Protein AF-A0A9P5P0L0-F1 (afdb_monomer)

Nearest PDB structures (foldseek):
  6m6u-assembly1_I  TM=2.815E-01  e=1.568E+00  Shewanella oneidensis MR-1
  5kpi-assembly2_B  TM=2.564E-01  e=9.213E+00  Mus musculus

Secondary structure (DSSP, 8-state):
-----PPPHHHHHHHHHHHHHHHHHHHHT-S-GGGHHHHHHHHHHHHHHHHHHTTS-HHHHHHHHTSHHHHHHHHHHHHHHH-TT-TT-HHHHHHHHHHHHHHHHHHHHHHHHHHH-----GGGTS---EEEEEEEEETTEEEEEEEEE--

Radius of gyration: 16.84 Å; Cα contacts (8 Å, |Δi|>4): 136; chains: 1; bounding box: 47×39×41 Å

pLDDT: mean 77.41, std 17.02, range [35.16, 96.06]

Solvent-accessible surface area (backbone atoms only — not comparable to full-atom values): 9069 Å² total; per-residue (Å²): 137,84,83,74,78,74,75,55,60,66,58,54,52,52,50,46,52,55,42,51,49,53,46,46,33,55,74,70,58,71,66,62,79,90,46,50,67,56,45,54,67,45,46,54,56,42,49,54,50,53,49,55,52,66,69,50,58,67,69,52,39,51,56,54,62,73,32,70,64,46,54,52,45,53,52,53,51,50,48,57,60,67,55,74,84,70,79,86,43,70,66,60,56,52,45,35,70,62,33,44,74,54,50,53,51,40,54,50,52,51,52,48,42,73,75,63,76,52,86,74,74,59,81,84,71,59,55,55,75,49,69,43,82,41,84,49,71,57,91,95,50,76,44,81,43,78,43,74,43,78,99

Foldseek 3Di:
DDDPPQPDLVVLLVLLVVLLVLLLCLLVVVDDPVCLVVSLVCNLVSLVVNLVSLLHDLVSNVVNLPDPSVVVSLVSLCCLLPPPPPPPDPSSVSSNVRCVQSSVLSSVSSVCCVPPSDCPPSVVRDFPFPWDFDWDDDPPDIDGDIDTDRD

Organism: NCBI:txid206335

Mean predicted aligned error: 10.51 Å

Sequence (151 aa):
MSTGSLLDPLNCVEAWDHLRDALTLILRRNFVEDQKPVALLVSLGICGALIRLLDSDSLTVQFVLNSPWTMSFCVELRRTLRNQGGTENDYCRLLISQLAPVGDILLDAIHSKVNHGEATSVKERIPNLKSRLVYHGRYPHYNLVLVHNTS

Structure (mmCIF, N/CA/C/O backbone):
data_AF-A0A9P5P0L0-F1
#
_entry.id   AF-A0A9P5P0L0-F1
#
loop_
_atom_site.group_PDB
_atom_site.id
_atom_site.type_symbol
_atom_site.label_atom_id
_atom_site.label_alt_id
_atom_site.label_comp_id
_atom_site.label_asym_id
_atom_site.label_entity_id
_atom_site.label_seq_id
_atom_site.pdbx_PDB_ins_code
_atom_site.Cartn_x
_atom_site.Cartn_y
_atom_site.Cartn_z
_atom_site.occupancy
_atom_site.B_iso_or_equiv
_atom_site.auth_seq_id
_atom_site.auth_comp_id
_atom_site.auth_asym_id
_atom_site.auth_atom_id
_atom_site.pdbx_PDB_model_num
ATOM 1 N N . MET A 1 1 ? 6.278 -26.659 -20.143 1.00 35.16 1 MET A N 1
ATOM 2 C CA . MET A 1 1 ? 7.144 -25.462 -20.199 1.00 35.16 1 MET A CA 1
ATOM 3 C C . MET A 1 1 ? 6.230 -24.266 -20.018 1.00 35.16 1 MET A C 1
ATOM 5 O O . MET A 1 1 ? 5.419 -24.005 -20.894 1.00 35.16 1 MET A O 1
ATOM 9 N N . SER A 1 2 ? 6.227 -23.674 -18.826 1.00 36.88 2 SER A N 1
ATOM 10 C CA . SER A 1 2 ? 5.210 -22.704 -18.409 1.00 36.88 2 SER A CA 1
ATOM 11 C C . SER A 1 2 ? 5.577 -21.301 -18.883 1.00 36.88 2 SER A C 1
ATOM 13 O O . SER A 1 2 ? 6.579 -20.744 -18.443 1.00 36.88 2 SER A O 1
ATOM 15 N N . THR A 1 3 ? 4.758 -20.721 -19.756 1.00 41.94 3 THR A N 1
ATOM 16 C CA . THR A 1 3 ? 4.764 -19.290 -20.067 1.00 41.94 3 THR A CA 1
ATOM 17 C C . THR A 1 3 ? 4.210 -18.540 -18.858 1.00 41.94 3 THR A C 1
ATOM 19 O O . THR A 1 3 ? 2.998 -18.393 -18.705 1.00 41.94 3 THR A O 1
ATOM 22 N N . GLY A 1 4 ? 5.093 -18.122 -17.950 1.00 43.97 4 GLY A N 1
ATOM 23 C CA . GLY A 1 4 ? 4.747 -17.132 -16.938 1.00 43.97 4 GLY A CA 1
ATOM 24 C C . GLY A 1 4 ? 4.377 -15.844 -17.661 1.00 43.97 4 GLY A C 1
ATOM 25 O O . GLY A 1 4 ? 5.250 -15.201 -18.232 1.00 43.97 4 GLY A O 1
ATOM 26 N N . SER A 1 5 ? 3.084 -15.524 -17.706 1.00 48.88 5 SER A N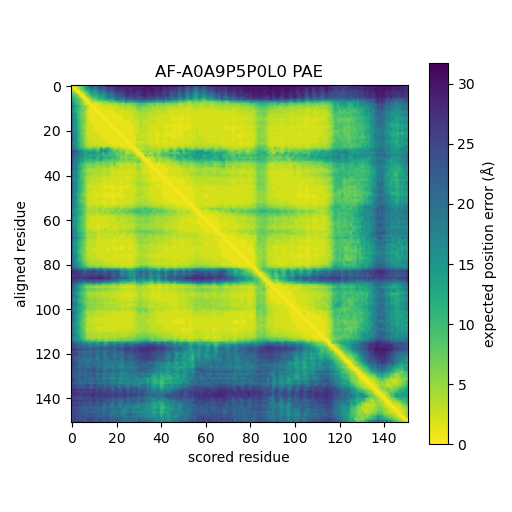 1
ATOM 27 C CA . SER A 1 5 ? 2.587 -14.260 -18.243 1.00 48.88 5 SER A CA 1
ATOM 28 C C . SER A 1 5 ? 3.227 -13.127 -17.446 1.00 48.88 5 SER A C 1
ATOM 30 O O . SER A 1 5 ? 2.785 -12.826 -16.338 1.00 48.88 5 SER A O 1
ATOM 32 N N . LEU A 1 6 ? 4.288 -12.526 -17.987 1.00 55.06 6 LEU A N 1
ATOM 33 C CA . LEU A 1 6 ? 4.721 -11.193 -17.589 1.00 55.06 6 LEU A CA 1
ATOM 34 C C . LEU A 1 6 ? 3.478 -10.306 -17.695 1.00 55.06 6 LEU A C 1
ATOM 36 O O . LEU A 1 6 ? 2.843 -10.261 -18.747 1.00 55.06 6 LEU A O 1
ATOM 40 N N . LEU A 1 7 ? 3.059 -9.713 -16.577 1.00 62.12 7 LEU A N 1
ATOM 41 C CA . LEU A 1 7 ? 1.982 -8.731 -16.581 1.00 62.12 7 LEU A CA 1
ATOM 42 C C . LEU A 1 7 ? 2.348 -7.648 -17.600 1.00 62.12 7 LEU A C 1
ATOM 44 O O . LEU A 1 7 ? 3.477 -7.157 -17.585 1.00 62.12 7 LEU A O 1
ATOM 48 N N . ASP A 1 8 ? 1.410 -7.324 -18.488 1.00 81.44 8 ASP A N 1
ATOM 49 C CA . ASP A 1 8 ? 1.563 -6.230 -19.444 1.00 81.44 8 ASP A CA 1
ATOM 50 C C . ASP A 1 8 ? 1.993 -4.957 -18.685 1.00 81.44 8 ASP A C 1
ATOM 52 O O . ASP A 1 8 ? 1.328 -4.602 -17.702 1.00 81.44 8 ASP A O 1
ATOM 56 N N . PRO A 1 9 ? 3.096 -4.289 -19.078 1.00 83.44 9 PRO A N 1
ATOM 57 C CA . PRO A 1 9 ? 3.545 -3.039 -18.470 1.00 83.44 9 PRO A CA 1
ATOM 58 C C . PRO A 1 9 ? 2.418 -2.028 -18.251 1.00 83.44 9 PRO A C 1
ATOM 60 O O . PRO A 1 9 ? 2.362 -1.394 -17.197 1.00 83.44 9 PRO A O 1
ATOM 63 N N . LEU A 1 10 ? 1.478 -1.931 -19.196 1.00 86.44 10 LEU A N 1
ATOM 64 C CA . LEU A 1 10 ? 0.337 -1.025 -19.088 1.00 86.44 10 LEU A CA 1
ATOM 65 C C . LEU A 1 10 ? -0.577 -1.381 -17.905 1.00 86.44 10 LEU A C 1
ATOM 67 O O . LEU A 1 10 ? -0.918 -0.508 -17.108 1.00 86.44 10 LEU A O 1
ATOM 71 N N . ASN A 1 11 ? -0.886 -2.667 -17.728 1.00 87.88 11 ASN A N 1
ATOM 72 C CA . ASN A 1 11 ? -1.701 -3.152 -16.611 1.00 87.88 11 ASN A CA 1
ATOM 73 C C . ASN A 1 11 ? -1.011 -2.922 -15.257 1.00 87.88 11 ASN A C 1
ATOM 75 O O . ASN A 1 11 ? -1.681 -2.685 -14.255 1.00 87.88 11 ASN A O 1
ATOM 79 N N . CYS A 1 12 ? 0.323 -2.988 -15.202 1.00 89.62 12 CYS A N 1
ATOM 80 C CA . CYS A 1 12 ? 1.085 -2.690 -13.987 1.00 89.62 12 CYS A CA 1
ATOM 81 C C . CYS A 1 12 ? 1.010 -1.204 -13.609 1.00 89.62 12 CYS A C 1
ATOM 83 O O . CYS A 1 12 ? 0.840 -0.891 -12.429 1.00 89.62 12 CYS A O 1
ATOM 85 N N . VAL A 1 13 ? 1.111 -0.300 -14.591 1.00 91.12 13 VAL A N 1
ATOM 86 C CA . VAL A 1 13 ? 0.940 1.148 -14.376 1.00 91.12 13 VAL A CA 1
ATOM 87 C C . VAL A 1 13 ? -0.480 1.454 -13.905 1.00 91.12 13 VAL A C 1
ATOM 89 O O . VAL A 1 13 ? -0.657 2.134 -12.898 1.00 91.12 13 VAL A O 1
ATOM 92 N N . GLU A 1 14 ? -1.486 0.908 -14.588 1.00 92.38 14 GLU A N 1
ATOM 93 C CA . GLU A 1 14 ? -2.894 1.116 -14.243 1.00 92.38 14 GLU A CA 1
ATOM 94 C C . GLU A 1 14 ? -3.215 0.575 -12.840 1.00 92.38 14 GLU A C 1
ATOM 96 O O . GLU A 1 14 ? -3.816 1.267 -12.016 1.00 92.38 14 GLU A O 1
ATOM 101 N N . ALA A 1 15 ? -2.738 -0.631 -12.515 1.00 93.56 15 ALA A N 1
ATOM 102 C CA . ALA A 1 15 ? -2.889 -1.203 -11.182 1.00 93.56 15 ALA A CA 1
ATOM 103 C C . ALA A 1 15 ? -2.195 -0.352 -10.110 1.00 93.56 15 ALA A C 1
ATOM 105 O O . ALA A 1 15 ? -2.763 -0.151 -9.036 1.00 93.56 15 ALA A O 1
ATOM 106 N N . TRP A 1 16 ? -0.991 0.160 -10.385 1.00 94.62 16 TRP A N 1
ATOM 107 C CA . TRP A 1 16 ? -0.287 1.056 -9.469 1.00 94.62 16 TRP A CA 1
ATOM 108 C C . TRP A 1 16 ? -1.104 2.313 -9.188 1.00 94.62 16 TRP A C 1
ATOM 110 O O . TRP A 1 16 ? -1.324 2.645 -8.023 1.00 94.62 16 TRP A O 1
ATOM 120 N N . ASP A 1 17 ? -1.576 2.985 -10.238 1.00 94.31 17 ASP A N 1
ATOM 121 C CA . ASP A 1 17 ? -2.348 4.218 -10.116 1.00 94.31 17 ASP A CA 1
ATOM 122 C C . ASP A 1 17 ? -3.637 3.990 -9.320 1.00 94.31 17 ASP A C 1
ATOM 124 O O . ASP A 1 17 ? -3.882 4.694 -8.338 1.00 94.31 17 ASP A O 1
ATOM 128 N N . HIS A 1 18 ? -4.406 2.948 -9.646 1.00 94.88 18 HIS A N 1
ATOM 129 C CA . HIS A 1 18 ? -5.631 2.621 -8.915 1.00 94.88 18 HIS A CA 1
ATOM 130 C C . HIS A 1 18 ? -5.387 2.297 -7.441 1.00 94.88 18 HIS A C 1
ATOM 132 O O . HIS A 1 18 ? -6.108 2.783 -6.567 1.00 94.88 18 HIS A O 1
ATOM 138 N N . LEU A 1 19 ? -4.374 1.481 -7.144 1.00 95.31 19 LEU A N 1
ATOM 139 C CA . LEU A 1 19 ? -4.048 1.086 -5.775 1.00 95.31 19 LEU A CA 1
ATOM 140 C C . LEU A 1 19 ? -3.515 2.270 -4.959 1.00 95.31 19 LEU A C 1
ATOM 142 O O . LEU A 1 19 ? -3.917 2.453 -3.807 1.00 95.31 19 LEU A O 1
ATOM 146 N N . ARG A 1 20 ? -2.655 3.105 -5.552 1.00 96.06 20 ARG A N 1
ATOM 147 C CA . ARG A 1 20 ? -2.159 4.342 -4.936 1.00 96.06 20 ARG A CA 1
ATOM 148 C C . ARG A 1 20 ? -3.314 5.281 -4.610 1.00 96.06 20 ARG A C 1
ATOM 150 O O . ARG A 1 20 ? -3.368 5.815 -3.500 1.00 96.06 20 ARG A O 1
ATOM 157 N N . ASP A 1 21 ? -4.230 5.487 -5.548 1.00 94.50 21 ASP A N 1
ATOM 158 C CA . ASP A 1 21 ? -5.346 6.414 -5.373 1.00 94.50 21 ASP A CA 1
ATOM 159 C C . ASP A 1 21 ? -6.318 5.901 -4.307 1.00 94.50 21 ASP A C 1
ATOM 161 O O . ASP A 1 21 ? -6.678 6.647 -3.394 1.00 94.50 21 ASP A O 1
ATOM 165 N N . ALA A 1 22 ? -6.654 4.607 -4.337 1.00 94.06 22 ALA A N 1
ATOM 166 C CA . ALA A 1 22 ? -7.474 3.970 -3.311 1.00 94.06 22 ALA A CA 1
ATOM 167 C C . ALA A 1 22 ? -6.851 4.112 -1.913 1.00 94.06 22 ALA A C 1
ATOM 169 O O . ALA A 1 22 ? -7.528 4.525 -0.970 1.00 94.06 22 ALA A O 1
ATOM 170 N N . LEU A 1 23 ? -5.550 3.840 -1.768 1.00 93.81 23 LEU A N 1
ATOM 171 C CA . LEU A 1 23 ? -4.873 4.005 -0.484 1.00 93.81 23 LEU A CA 1
ATOM 172 C C . LEU A 1 23 ? -4.818 5.474 -0.057 1.00 93.81 23 LEU A C 1
ATOM 174 O O . LEU A 1 23 ? -5.044 5.781 1.109 1.00 93.81 23 LEU A O 1
ATOM 178 N N . THR A 1 24 ? -4.601 6.402 -0.988 1.00 93.88 24 THR A N 1
ATOM 179 C CA . THR A 1 24 ? -4.625 7.844 -0.702 1.00 93.88 24 THR A CA 1
ATOM 180 C C . THR A 1 24 ? -5.993 8.291 -0.180 1.00 93.88 24 THR A C 1
ATOM 182 O O . THR A 1 24 ? -6.056 9.058 0.782 1.00 93.88 24 THR A O 1
ATOM 185 N N . LEU A 1 25 ? -7.094 7.786 -0.750 1.00 91.62 25 LEU A N 1
ATOM 186 C CA . LEU A 1 25 ? -8.451 8.048 -0.255 1.00 91.62 25 LEU A CA 1
ATOM 187 C C . LEU A 1 25 ? -8.649 7.516 1.169 1.00 91.62 25 LEU A C 1
ATOM 189 O O . LEU A 1 25 ? -9.203 8.223 2.013 1.00 91.62 25 LEU A O 1
ATOM 193 N N . ILE A 1 26 ? -8.143 6.311 1.454 1.00 91.62 26 ILE A N 1
ATOM 194 C CA . ILE A 1 26 ? -8.182 5.687 2.786 1.00 91.62 26 ILE A CA 1
ATOM 195 C C . ILE A 1 26 ? -7.418 6.534 3.815 1.00 91.62 26 ILE A C 1
ATOM 197 O O . ILE A 1 26 ? -7.931 6.780 4.911 1.00 91.62 26 ILE A O 1
ATOM 201 N N . LEU A 1 27 ? -6.217 7.003 3.458 1.00 89.88 27 LEU A N 1
ATOM 202 C CA . LEU A 1 27 ? -5.368 7.845 4.309 1.00 89.88 27 LEU A CA 1
ATOM 203 C C . LEU A 1 27 ? -6.020 9.209 4.578 1.00 89.88 27 LEU A C 1
ATOM 205 O O . LEU A 1 27 ? -6.041 9.678 5.715 1.00 89.88 27 LEU A O 1
ATOM 209 N N . ARG A 1 28 ? -6.612 9.823 3.546 1.00 88.44 28 ARG A N 1
ATOM 210 C CA . ARG A 1 28 ? -7.296 11.124 3.640 1.00 88.44 28 ARG A CA 1
ATOM 211 C C . ARG A 1 28 ? -8.696 11.053 4.239 1.00 88.44 28 ARG A C 1
ATOM 213 O O . ARG A 1 28 ? -9.274 12.097 4.517 1.00 88.44 28 ARG A O 1
ATOM 220 N N . ARG A 1 29 ? -9.234 9.849 4.458 1.00 83.31 29 ARG A N 1
ATOM 221 C CA . ARG A 1 29 ? -10.616 9.618 4.917 1.00 83.31 29 ARG A CA 1
ATOM 222 C C . ARG A 1 29 ? -11.675 10.186 3.972 1.00 83.31 29 ARG A C 1
ATOM 224 O O . ARG A 1 29 ? -12.765 10.553 4.398 1.00 83.31 29 ARG A O 1
ATOM 231 N N . ASN A 1 30 ? -11.359 10.238 2.683 1.00 79.12 30 ASN A N 1
ATOM 232 C CA . ASN A 1 30 ? -12.263 10.741 1.653 1.00 79.12 30 ASN A CA 1
ATOM 233 C C . ASN A 1 30 ? -13.200 9.624 1.179 1.00 79.12 30 ASN A C 1
ATOM 235 O O . ASN A 1 30 ? -13.138 9.196 0.029 1.00 79.12 30 ASN A O 1
ATOM 239 N N . PHE A 1 31 ? -14.024 9.111 2.090 1.00 75.12 31 PHE A N 1
ATOM 240 C CA . PHE A 1 31 ? -14.977 8.038 1.827 1.00 75.12 31 PHE A CA 1
ATOM 241 C C . PHE A 1 31 ? -16.130 8.075 2.850 1.00 75.12 31 PHE A C 1
ATOM 243 O O . PHE A 1 31 ? -16.051 8.765 3.867 1.00 75.12 31 PHE A O 1
ATOM 250 N N . VAL A 1 32 ? -17.221 7.357 2.574 1.00 76.50 32 VAL A N 1
ATOM 251 C CA . VAL A 1 32 ? -18.429 7.355 3.426 1.00 76.50 32 VAL A CA 1
ATOM 252 C C . VAL A 1 32 ? -18.177 6.568 4.719 1.00 76.50 32 VAL A C 1
ATOM 254 O O . VAL A 1 32 ? -17.523 5.533 4.677 1.00 76.50 32 VAL A O 1
ATOM 257 N N . GLU A 1 33 ? -18.724 7.005 5.858 1.00 75.12 33 GLU A 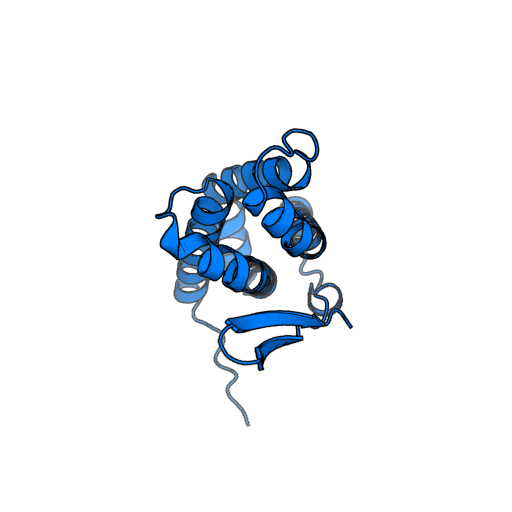N 1
ATOM 258 C CA . GLU A 1 33 ? -18.574 6.355 7.179 1.00 75.12 33 GLU A CA 1
ATOM 259 C C . GLU A 1 33 ? -18.728 4.817 7.145 1.00 75.12 33 GLU A C 1
ATOM 261 O O . GLU A 1 33 ? -17.901 4.103 7.714 1.00 75.12 33 GLU A O 1
ATOM 266 N N . ASP A 1 34 ? -19.702 4.297 6.392 1.00 81.81 34 ASP A N 1
ATOM 267 C CA . ASP A 1 34 ? -19.973 2.855 6.260 1.00 81.81 34 ASP A CA 1
ATOM 268 C C . ASP A 1 34 ? -18.843 2.064 5.579 1.00 81.81 34 ASP A C 1
ATOM 270 O O . ASP A 1 34 ? -18.735 0.846 5.727 1.00 81.81 34 ASP A O 1
ATOM 274 N N . GLN A 1 35 ? -17.962 2.743 4.844 1.00 83.88 35 GLN A N 1
ATOM 275 C CA . GLN A 1 35 ? -16.821 2.133 4.165 1.00 83.88 35 GLN A CA 1
ATOM 276 C C . GLN A 1 35 ? -15.587 2.024 5.074 1.00 83.88 35 GLN A C 1
ATOM 278 O O . GLN A 1 35 ? -14.628 1.354 4.693 1.00 83.88 35 GLN A O 1
ATOM 283 N N . LYS A 1 36 ? -15.598 2.599 6.291 1.00 82.88 36 LYS A N 1
ATOM 284 C CA . LYS A 1 36 ? -14.468 2.541 7.246 1.00 82.88 36 LYS A CA 1
ATOM 285 C C . LYS A 1 36 ? -13.948 1.122 7.514 1.00 82.88 36 LYS A C 1
ATOM 287 O O . LYS A 1 36 ? -12.731 0.938 7.458 1.00 82.88 36 LYS A O 1
ATOM 292 N N . PRO A 1 37 ? -14.793 0.107 7.786 1.00 83.62 37 PRO A N 1
ATOM 293 C CA . PRO A 1 37 ? -14.300 -1.240 8.077 1.00 83.62 37 PRO A CA 1
ATOM 294 C C . PRO A 1 37 ? -13.632 -1.881 6.860 1.00 83.62 37 PRO A C 1
ATOM 296 O O . PRO A 1 37 ? -12.604 -2.544 6.992 1.00 83.62 37 PRO A O 1
ATOM 299 N N . VAL A 1 38 ? -14.191 -1.644 5.669 1.00 85.69 38 VAL A N 1
ATOM 300 C CA . VAL A 1 38 ? -13.637 -2.142 4.405 1.00 85.69 38 VAL A CA 1
ATOM 301 C C . VAL A 1 38 ? -12.320 -1.438 4.098 1.00 85.69 38 VAL A C 1
ATOM 303 O O . VAL A 1 38 ? -11.351 -2.110 3.772 1.00 85.69 38 VAL A O 1
ATOM 306 N N . ALA A 1 39 ? -12.253 -0.117 4.278 1.00 88.31 39 ALA A N 1
ATOM 307 C CA . ALA A 1 39 ? -11.043 0.682 4.114 1.00 88.31 39 ALA A CA 1
ATOM 308 C C . ALA A 1 39 ? -9.891 0.167 4.993 1.00 88.31 39 ALA A C 1
ATOM 310 O O . ALA A 1 39 ? -8.790 -0.048 4.487 1.00 88.31 39 ALA A O 1
ATOM 311 N N . LEU A 1 40 ? -10.153 -0.113 6.277 1.00 87.12 40 LEU A N 1
ATOM 312 C CA . LEU A 1 40 ? -9.169 -0.736 7.171 1.00 87.12 40 LEU A CA 1
ATOM 313 C C . LEU A 1 40 ? -8.728 -2.103 6.631 1.00 87.12 40 LEU A C 1
ATOM 315 O O . LEU A 1 40 ? -7.538 -2.320 6.413 1.00 87.12 40 LEU A O 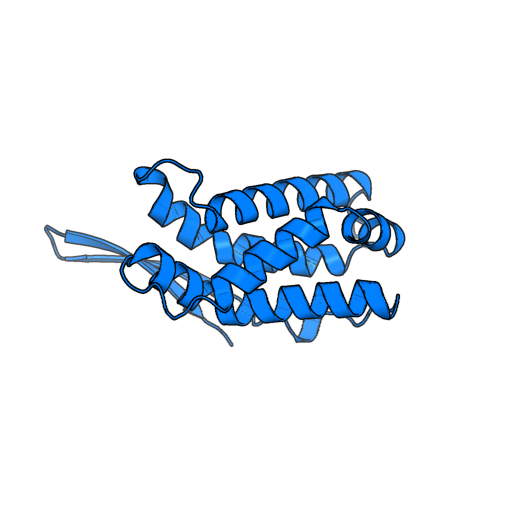1
ATOM 319 N N . LEU A 1 41 ? -9.691 -2.977 6.325 1.00 86.12 41 LEU A N 1
ATOM 320 C CA . LEU A 1 41 ? -9.459 -4.338 5.837 1.00 86.12 41 LEU A CA 1
ATOM 321 C C . LEU A 1 41 ? -8.581 -4.392 4.577 1.00 86.12 41 LEU A C 1
ATOM 323 O O . LEU A 1 41 ? -7.698 -5.246 4.480 1.00 86.12 41 LEU A O 1
ATOM 327 N N . VAL A 1 42 ? -8.819 -3.508 3.607 1.00 88.31 42 VAL A N 1
ATOM 328 C CA . VAL A 1 42 ? -8.109 -3.540 2.319 1.00 88.31 42 VAL A CA 1
ATOM 329 C C . VAL A 1 42 ? -6.792 -2.772 2.341 1.00 88.31 42 VAL A C 1
A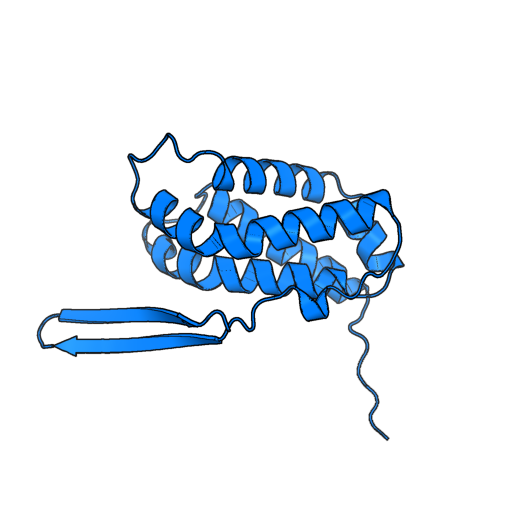TOM 331 O O . VAL A 1 42 ? -5.918 -3.090 1.538 1.00 88.31 42 VAL A O 1
ATOM 334 N N . SER A 1 43 ? -6.612 -1.809 3.253 1.00 90.81 43 SER A N 1
ATOM 335 C CA . SER A 1 43 ? -5.433 -0.926 3.299 1.00 90.81 43 SER A CA 1
ATOM 336 C C . SER A 1 43 ? -4.107 -1.694 3.277 1.00 90.81 43 SER A C 1
ATOM 338 O O . SER A 1 43 ? -3.212 -1.396 2.485 1.00 90.81 43 SER A O 1
ATOM 340 N N . LEU A 1 44 ? -4.019 -2.755 4.078 1.00 89.38 44 LEU A N 1
ATOM 341 C CA . LEU A 1 44 ? -2.845 -3.613 4.180 1.00 89.38 44 LEU A CA 1
ATOM 342 C C . LEU A 1 44 ? -2.591 -4.416 2.899 1.00 89.38 44 LEU A C 1
ATOM 344 O O . LEU A 1 44 ? -1.450 -4.552 2.454 1.00 89.38 44 LEU A O 1
ATOM 348 N N . GLY A 1 45 ? -3.663 -4.930 2.291 1.00 87.69 45 GLY A N 1
ATOM 349 C CA . GLY A 1 45 ? -3.604 -5.651 1.021 1.00 87.69 45 GLY A CA 1
ATOM 350 C C . GLY A 1 45 ? -3.149 -4.749 -0.123 1.00 87.69 45 GLY A C 1
ATOM 351 O O . GLY A 1 45 ? -2.308 -5.156 -0.921 1.00 87.69 45 GLY A O 1
ATOM 352 N N . ILE A 1 46 ? -3.640 -3.507 -0.152 1.00 92.44 46 ILE A N 1
ATOM 353 C CA . ILE A 1 46 ? -3.234 -2.492 -1.125 1.00 92.44 46 ILE A CA 1
ATOM 354 C C . ILE A 1 46 ? -1.748 -2.157 -0.957 1.00 92.44 46 ILE A C 1
ATOM 356 O O . ILE A 1 46 ? -1.008 -2.193 -1.937 1.00 92.44 46 ILE A O 1
ATOM 360 N N . CYS A 1 47 ? -1.281 -1.922 0.274 1.00 91.25 47 CYS A N 1
ATOM 361 C CA . CYS A 1 47 ? 0.142 -1.723 0.556 1.00 91.25 47 CYS A CA 1
ATOM 362 C C . CYS A 1 47 ? 0.999 -2.897 0.060 1.00 91.25 47 CYS A C 1
ATOM 364 O O . CYS A 1 47 ? 1.979 -2.686 -0.649 1.00 91.25 47 CYS A O 1
ATOM 366 N N . GLY A 1 48 ? 0.616 -4.137 0.374 1.00 89.19 48 GLY A N 1
ATOM 367 C CA . GLY A 1 48 ? 1.334 -5.322 -0.098 1.00 89.19 48 GLY A CA 1
ATOM 368 C C . GLY A 1 48 ? 1.331 -5.466 -1.624 1.00 89.19 48 GLY A C 1
ATOM 369 O O . GLY A 1 48 ? 2.344 -5.849 -2.209 1.00 89.19 48 GLY A O 1
ATOM 370 N N . ALA A 1 49 ? 0.218 -5.138 -2.283 1.00 89.75 49 ALA A N 1
ATOM 371 C CA . ALA A 1 49 ? 0.111 -5.163 -3.739 1.00 89.75 49 ALA A CA 1
ATOM 372 C C . ALA A 1 49 ? 1.008 -4.102 -4.396 1.00 89.75 49 ALA A C 1
ATOM 374 O O . ALA A 1 49 ? 1.731 -4.431 -5.333 1.00 89.75 49 ALA A O 1
ATOM 375 N N . LEU A 1 50 ? 1.041 -2.878 -3.859 1.00 92.38 50 LEU A N 1
ATOM 376 C CA . LEU A 1 50 ? 1.951 -1.822 -4.313 1.00 92.38 50 LEU A CA 1
ATOM 377 C C . LEU A 1 50 ? 3.414 -2.254 -4.185 1.00 92.38 50 LEU A C 1
ATOM 379 O O . LEU A 1 50 ? 4.172 -2.111 -5.138 1.00 92.38 50 LEU A O 1
ATOM 383 N N . ILE A 1 51 ? 3.806 -2.862 -3.059 1.00 90.75 51 ILE A N 1
ATOM 384 C CA . ILE A 1 51 ? 5.173 -3.380 -2.900 1.00 90.75 51 ILE A CA 1
ATOM 385 C C . ILE A 1 51 ? 5.490 -4.425 -3.980 1.00 90.75 51 ILE A C 1
ATOM 387 O O . ILE A 1 51 ? 6.552 -4.373 -4.591 1.00 90.75 51 ILE A O 1
ATOM 391 N N . ARG A 1 52 ? 4.567 -5.352 -4.265 1.00 87.62 52 ARG A N 1
ATOM 392 C CA . ARG A 1 52 ? 4.763 -6.364 -5.317 1.00 87.62 52 ARG A CA 1
ATOM 393 C C . ARG A 1 52 ? 4.864 -5.756 -6.715 1.00 87.62 52 ARG A C 1
ATOM 395 O O . ARG A 1 52 ? 5.612 -6.273 -7.537 1.00 87.62 52 ARG A O 1
ATOM 402 N N . LEU A 1 53 ? 4.148 -4.667 -6.990 1.00 89.38 53 LEU A N 1
ATOM 403 C CA . LEU A 1 53 ? 4.268 -3.946 -8.260 1.00 89.38 53 LEU A CA 1
ATOM 404 C C . LEU A 1 53 ? 5.643 -3.275 -8.420 1.00 89.38 53 LEU A C 1
ATOM 406 O O . LEU A 1 53 ? 6.098 -3.119 -9.548 1.00 89.38 53 LEU A O 1
ATOM 410 N N . LEU A 1 54 ? 6.362 -2.964 -7.335 1.00 89.00 54 LEU A N 1
ATOM 411 C CA . LEU A 1 54 ? 7.753 -2.477 -7.403 1.00 89.00 54 LEU A CA 1
ATOM 412 C C . LEU A 1 54 ? 8.774 -3.556 -7.811 1.00 89.00 54 LEU A C 1
ATOM 414 O O . LEU A 1 54 ? 9.929 -3.228 -8.108 1.00 89.00 54 LEU A O 1
ATOM 418 N N . ASP A 1 55 ? 8.360 -4.825 -7.834 1.00 86.00 55 ASP A N 1
ATOM 419 C CA . ASP A 1 55 ? 9.128 -5.949 -8.383 1.00 86.00 55 ASP A CA 1
ATOM 420 C C . ASP A 1 55 ? 8.775 -6.234 -9.862 1.00 86.00 55 ASP A C 1
ATOM 422 O O . ASP A 1 55 ? 9.248 -7.224 -10.425 1.00 86.00 55 ASP A O 1
ATOM 426 N N . SER A 1 56 ? 7.943 -5.393 -10.495 1.00 83.44 56 SER A N 1
ATOM 427 C CA . SER A 1 56 ? 7.673 -5.452 -11.939 1.00 83.44 56 SER A CA 1
ATOM 428 C C . SER A 1 56 ? 8.854 -4.923 -12.772 1.00 83.44 56 SER A C 1
ATOM 430 O O . SER A 1 56 ? 9.931 -4.635 -12.244 1.00 83.44 56 SER A O 1
ATOM 432 N N . ASP A 1 57 ? 8.676 -4.845 -14.094 1.00 84.06 57 ASP A N 1
ATOM 433 C CA . ASP A 1 57 ? 9.715 -4.390 -15.019 1.00 84.06 57 ASP A CA 1
ATOM 434 C C . ASP A 1 57 ? 10.290 -3.008 -14.642 1.00 84.06 57 ASP A C 1
ATOM 436 O O . ASP A 1 57 ? 9.568 -2.093 -14.240 1.00 84.06 57 ASP A O 1
ATOM 440 N N . SER A 1 58 ? 11.606 -2.848 -14.814 1.00 84.31 58 SER A N 1
ATOM 441 C CA . SER A 1 58 ? 12.351 -1.655 -14.397 1.00 84.31 58 SER A CA 1
ATOM 442 C C . SER A 1 58 ? 11.818 -0.367 -15.030 1.00 84.31 58 SER A C 1
ATOM 444 O O . SER A 1 58 ? 11.684 0.642 -14.337 1.00 84.31 58 SER A O 1
ATOM 446 N N . LEU A 1 59 ? 11.456 -0.389 -16.319 1.00 86.06 59 LEU A N 1
ATOM 447 C CA . LEU A 1 59 ? 10.942 0.800 -17.005 1.00 86.06 59 LEU A CA 1
ATOM 448 C C . LEU A 1 59 ? 9.577 1.204 -16.452 1.00 86.06 59 LEU A C 1
ATOM 450 O O . LEU A 1 59 ? 9.318 2.388 -16.242 1.00 86.06 59 LEU A O 1
ATOM 454 N N . THR A 1 60 ? 8.734 0.213 -16.160 1.00 87.50 60 THR A N 1
ATOM 455 C CA . THR A 1 60 ? 7.417 0.428 -15.548 1.00 87.50 60 THR A CA 1
ATOM 456 C C . THR A 1 60 ? 7.553 1.052 -14.164 1.00 87.50 60 THR A C 1
ATOM 458 O O . THR A 1 60 ? 6.911 2.060 -13.868 1.00 87.50 60 THR A O 1
ATOM 461 N N . VAL A 1 61 ? 8.442 0.501 -13.333 1.00 90.12 61 VAL A N 1
ATOM 462 C CA . VAL A 1 61 ? 8.717 1.020 -11.989 1.00 90.12 61 VAL A CA 1
ATOM 463 C C . VAL A 1 61 ? 9.265 2.447 -12.058 1.00 90.12 61 VAL A C 1
ATOM 465 O O . VAL A 1 61 ? 8.781 3.327 -11.352 1.00 90.12 61 VAL A O 1
ATOM 468 N N . GLN A 1 62 ? 10.224 2.722 -12.942 1.00 89.62 62 GLN A N 1
ATOM 469 C CA . GLN A 1 62 ? 10.760 4.074 -13.123 1.00 89.62 62 GLN A CA 1
ATOM 470 C C . GLN A 1 62 ? 9.681 5.065 -13.571 1.00 89.62 62 GLN A C 1
ATOM 472 O O . GLN A 1 62 ? 9.623 6.183 -13.058 1.00 89.62 62 GLN A O 1
ATOM 477 N N . PHE A 1 63 ? 8.795 4.662 -14.482 1.00 90.31 63 PHE A N 1
ATOM 478 C CA . PHE A 1 63 ? 7.689 5.506 -14.925 1.00 90.31 63 PHE A CA 1
ATOM 479 C C . PHE A 1 63 ? 6.772 5.901 -13.759 1.00 90.31 63 PHE A C 1
ATOM 481 O O . PHE A 1 63 ? 6.527 7.089 -13.540 1.00 90.31 63 PHE A O 1
ATOM 488 N N . VAL A 1 64 ? 6.315 4.929 -12.961 1.00 92.56 64 VAL A N 1
ATOM 489 C CA . VAL A 1 64 ? 5.393 5.214 -11.850 1.00 92.56 64 VAL A CA 1
ATOM 490 C C . VAL A 1 64 ? 6.063 5.967 -10.700 1.00 92.56 64 VAL A C 1
ATOM 492 O O . VAL A 1 64 ? 5.420 6.798 -10.055 1.00 92.56 64 VAL A O 1
ATOM 495 N N . LEU A 1 65 ? 7.350 5.728 -10.433 1.00 92.00 65 LEU A N 1
ATOM 496 C CA . LEU A 1 65 ? 8.073 6.379 -9.335 1.00 92.00 65 LEU A CA 1
ATOM 497 C C . LEU A 1 65 ? 8.459 7.830 -9.637 1.00 92.00 65 LEU A C 1
ATOM 499 O O . LEU A 1 65 ? 8.493 8.647 -8.717 1.00 92.00 65 LEU A O 1
ATOM 503 N N . ASN A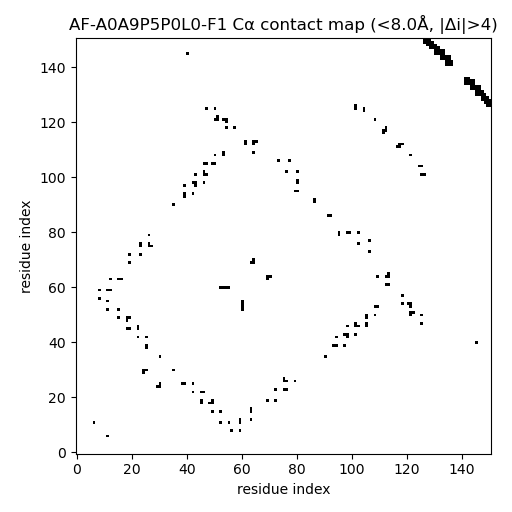 1 66 ? 8.675 8.171 -10.908 1.00 89.25 66 ASN A N 1
ATOM 504 C CA . ASN A 1 66 ? 8.926 9.549 -11.338 1.00 89.25 66 ASN A CA 1
ATOM 505 C C . ASN A 1 66 ? 7.649 10.410 -11.386 1.00 89.25 66 ASN A C 1
ATOM 507 O O . ASN A 1 66 ? 7.713 11.615 -11.632 1.00 89.25 66 ASN A O 1
ATOM 511 N N . SER A 1 67 ? 6.482 9.816 -11.124 1.00 90.06 67 SER A N 1
ATOM 512 C CA . SER A 1 67 ? 5.210 10.528 -11.066 1.00 90.06 67 SER A CA 1
ATOM 513 C C . SER A 1 67 ? 5.108 11.431 -9.821 1.00 90.06 67 SER A C 1
ATOM 515 O O . SER A 1 67 ? 5.284 10.952 -8.692 1.00 90.06 67 SER A O 1
ATOM 517 N N . PRO A 1 68 ? 4.712 12.713 -9.964 1.00 91.19 68 PRO A N 1
ATOM 518 C CA . PRO A 1 68 ? 4.444 13.610 -8.831 1.00 91.19 68 PRO A CA 1
ATOM 519 C C . PRO A 1 68 ? 3.385 13.072 -7.857 1.00 91.19 68 PRO A C 1
ATOM 521 O O . PRO A 1 68 ? 3.403 13.372 -6.658 1.00 91.19 68 PRO A O 1
ATOM 524 N N . TRP A 1 69 ? 2.465 12.250 -8.364 1.00 91.62 69 TRP A N 1
ATOM 525 C CA . TRP A 1 69 ? 1.413 11.615 -7.578 1.00 91.62 69 TRP A CA 1
ATOM 526 C C . TRP A 1 69 ? 1.975 10.577 -6.609 1.00 91.62 69 TRP A C 1
ATOM 528 O O . TRP A 1 69 ? 1.519 10.491 -5.471 1.00 91.62 69 TRP A O 1
ATOM 538 N N . THR A 1 70 ? 3.023 9.855 -7.009 1.00 93.50 70 THR A N 1
ATOM 539 C CA . THR A 1 70 ? 3.726 8.907 -6.137 1.00 93.50 70 THR A CA 1
ATOM 540 C C . THR A 1 70 ? 4.436 9.629 -4.993 1.00 93.50 70 THR A C 1
ATOM 542 O O . THR A 1 70 ? 4.347 9.200 -3.844 1.00 93.50 70 THR A O 1
ATOM 545 N N . MET A 1 71 ? 5.065 10.777 -5.259 1.00 91.94 71 MET A N 1
ATOM 546 C CA . MET A 1 71 ? 5.681 11.584 -4.197 1.00 91.94 71 MET A CA 1
ATOM 547 C C . MET A 1 71 ? 4.643 12.166 -3.237 1.00 91.94 71 MET A C 1
ATOM 549 O O . MET A 1 71 ? 4.826 12.109 -2.020 1.00 91.94 71 MET A O 1
ATOM 553 N N . SER A 1 72 ? 3.528 12.667 -3.771 1.00 93.12 72 SER A N 1
ATOM 554 C CA . SER A 1 72 ? 2.411 13.160 -2.958 1.00 93.12 72 SER A CA 1
ATOM 555 C C . SER A 1 72 ? 1.842 12.055 -2.061 1.00 93.12 72 SER A C 1
ATOM 557 O O . SER A 1 72 ? 1.643 12.269 -0.866 1.00 93.12 72 SER A O 1
ATOM 559 N N . PHE A 1 73 ? 1.666 10.849 -2.604 1.00 94.94 73 PHE A N 1
ATOM 560 C CA . PHE A 1 73 ? 1.270 9.664 -1.846 1.00 94.94 73 PHE A CA 1
ATOM 561 C C . PHE A 1 73 ? 2.260 9.334 -0.715 1.00 94.94 73 PHE A C 1
ATOM 563 O O . PHE A 1 73 ? 1.843 9.149 0.428 1.00 94.94 73 PHE A O 1
ATOM 570 N N . CYS A 1 74 ? 3.569 9.328 -0.990 1.00 94.69 74 CYS A N 1
ATOM 571 C CA . CYS A 1 74 ? 4.598 9.083 0.026 1.00 94.69 74 CYS A CA 1
ATOM 572 C C . CYS A 1 74 ? 4.533 10.088 1.186 1.00 94.69 74 CYS A C 1
ATOM 574 O O . CYS A 1 74 ? 4.731 9.711 2.343 1.00 94.69 74 CYS A O 1
ATOM 576 N N . VAL A 1 75 ? 4.252 11.363 0.897 1.00 92.81 75 VAL A N 1
ATOM 577 C CA . VAL A 1 75 ? 4.080 12.401 1.924 1.00 92.81 75 VAL A CA 1
ATOM 578 C C . VAL A 1 75 ? 2.864 12.105 2.803 1.00 92.81 75 VAL A C 1
ATOM 580 O O . VAL A 1 75 ? 2.984 12.155 4.027 1.00 92.81 75 VAL A O 1
ATOM 583 N N . GLU A 1 76 ? 1.721 11.749 2.215 1.00 92.00 76 GLU A N 1
ATOM 584 C CA . GLU A 1 76 ? 0.497 11.421 2.964 1.00 92.00 76 GLU A CA 1
ATOM 585 C C . GLU A 1 76 ? 0.649 10.159 3.816 1.00 92.00 76 GLU A C 1
ATOM 587 O O . GLU A 1 76 ? 0.224 10.124 4.976 1.00 92.00 76 GLU A O 1
ATOM 592 N N . LEU A 1 77 ? 1.305 9.132 3.272 1.00 93.38 77 LEU A N 1
ATOM 593 C CA . LEU A 1 77 ? 1.595 7.906 4.004 1.00 93.38 77 LEU A CA 1
ATOM 594 C C . LEU A 1 77 ? 2.509 8.204 5.198 1.00 93.38 77 LEU A C 1
ATOM 596 O O . LEU A 1 77 ? 2.151 7.889 6.332 1.00 93.38 77 LEU A O 1
ATOM 600 N N . ARG A 1 78 ? 3.627 8.916 4.990 1.00 92.88 78 ARG A N 1
ATOM 601 C CA . ARG A 1 78 ? 4.523 9.339 6.085 1.00 92.88 78 ARG A CA 1
ATOM 602 C C . ARG A 1 78 ? 3.797 10.174 7.127 1.00 92.88 78 ARG A C 1
ATOM 604 O O . ARG A 1 78 ? 4.003 9.964 8.320 1.00 92.88 78 ARG A O 1
ATOM 611 N N . ARG A 1 79 ? 2.962 11.119 6.692 1.00 90.19 79 ARG A N 1
ATOM 612 C CA . ARG A 1 79 ? 2.157 11.948 7.589 1.00 90.19 79 ARG A CA 1
ATOM 613 C C . ARG A 1 79 ? 1.262 11.070 8.453 1.00 90.19 79 ARG A C 1
ATOM 615 O O . ARG A 1 79 ? 1.261 11.238 9.664 1.00 90.19 79 ARG A O 1
ATOM 622 N N . THR A 1 80 ? 0.556 10.116 7.856 1.00 89.25 80 THR A N 1
ATOM 623 C CA . THR A 1 80 ? -0.348 9.217 8.583 1.00 89.25 80 THR A CA 1
ATOM 624 C C . THR A 1 80 ? 0.403 8.362 9.603 1.00 89.25 80 THR A C 1
ATOM 626 O O . THR A 1 80 ? -0.008 8.306 10.757 1.00 89.25 80 THR A O 1
ATOM 629 N N . LEU A 1 81 ? 1.535 7.763 9.218 1.00 89.12 81 LEU A N 1
ATOM 630 C CA . LEU A 1 81 ? 2.327 6.899 10.102 1.00 89.12 81 LEU A CA 1
ATOM 631 C C . LEU A 1 81 ? 2.985 7.663 11.262 1.00 89.12 81 LEU A C 1
ATOM 633 O O . LEU A 1 81 ? 3.091 7.144 12.373 1.00 89.12 81 LEU A O 1
ATOM 637 N N . ARG A 1 82 ? 3.411 8.909 11.021 1.00 86.44 82 ARG A N 1
ATOM 638 C CA . ARG A 1 82 ? 4.111 9.741 12.015 1.00 86.44 82 ARG A CA 1
ATOM 639 C C . ARG A 1 82 ? 3.182 10.547 12.916 1.00 86.44 82 ARG A C 1
ATOM 641 O O . ARG A 1 82 ? 3.608 10.971 13.987 1.00 86.44 82 ARG A O 1
ATOM 648 N N . ASN A 1 83 ? 1.932 10.780 12.518 1.00 72.62 83 ASN A N 1
ATOM 649 C CA . ASN A 1 83 ? 0.990 11.610 13.271 1.00 72.62 83 ASN A CA 1
ATOM 650 C C . ASN A 1 83 ? 0.337 10.842 14.438 1.00 72.62 83 ASN A C 1
ATOM 652 O O . ASN A 1 83 ? -0.885 10.747 14.541 1.00 72.62 83 ASN A O 1
ATOM 656 N N . GLN A 1 84 ? 1.169 10.314 15.341 1.00 58.41 84 GLN A N 1
ATOM 657 C CA . GLN A 1 84 ? 0.758 9.598 16.555 1.00 58.41 84 GLN A CA 1
ATOM 658 C C . GLN A 1 84 ? 0.142 10.522 17.629 1.00 58.41 84 GLN A C 1
ATOM 660 O O . GLN A 1 84 ? -0.350 10.033 18.641 1.00 58.41 84 GLN A O 1
ATOM 665 N N . GLY A 1 85 ? 0.156 11.846 17.423 1.00 49.31 85 GLY A N 1
ATOM 666 C CA . GLY A 1 85 ? -0.277 12.850 18.406 1.00 49.31 85 GLY A CA 1
ATOM 667 C C . GLY A 1 85 ? -1.714 13.370 18.263 1.00 49.31 85 GLY A C 1
ATOM 668 O O . GLY A 1 85 ? -2.134 14.178 19.081 1.00 49.31 85 GLY A O 1
ATOM 669 N N . GLY A 1 86 ? -2.472 12.938 17.247 1.00 54.94 86 GLY A N 1
ATOM 670 C CA . GLY A 1 86 ? -3.865 13.358 17.001 1.00 54.94 86 GLY A CA 1
ATOM 671 C C . GLY A 1 86 ? -4.894 12.267 17.319 1.00 54.94 86 GLY A C 1
ATOM 672 O O . GLY A 1 86 ? -5.771 11.982 16.504 1.00 54.94 86 GLY A O 1
ATOM 673 N N . THR A 1 87 ? -4.737 11.589 18.455 1.00 53.12 87 THR A N 1
ATOM 674 C CA . THR A 1 87 ? -5.419 10.349 18.880 1.00 53.12 87 THR A CA 1
ATOM 675 C C . THR A 1 87 ? -6.896 10.490 19.272 1.00 53.12 87 THR A C 1
ATOM 677 O O . THR A 1 87 ? -7.406 9.666 20.023 1.00 53.12 87 THR A O 1
ATOM 680 N N . GLU A 1 88 ? -7.635 11.466 18.744 1.00 58.34 88 GLU A N 1
ATOM 681 C CA . GLU A 1 88 ? -9.071 11.599 19.055 1.00 58.34 88 GLU A CA 1
ATOM 682 C C . GLU A 1 88 ? -9.968 10.651 18.243 1.00 58.34 88 GLU A C 1
ATOM 684 O O . GLU A 1 88 ? -11.156 10.531 18.524 1.00 58.34 88 GLU A O 1
ATOM 689 N N . ASN A 1 89 ? -9.434 9.950 17.234 1.00 74.31 89 ASN A N 1
ATOM 690 C CA . ASN A 1 89 ? -10.253 9.144 16.329 1.00 74.31 89 ASN A CA 1
ATOM 691 C C . ASN A 1 89 ? -9.751 7.697 16.192 1.00 74.31 89 ASN A C 1
ATOM 693 O O . ASN A 1 89 ? -8.701 7.438 15.591 1.00 74.31 89 ASN A O 1
ATOM 697 N N . ASP A 1 90 ? -10.564 6.762 16.692 1.00 82.38 90 ASP A N 1
ATOM 698 C CA . ASP A 1 90 ? -10.326 5.313 16.704 1.00 82.38 90 ASP A CA 1
ATOM 699 C C . ASP A 1 90 ? -9.944 4.732 15.344 1.00 82.38 90 ASP A C 1
ATOM 701 O O . ASP A 1 90 ? -9.071 3.866 15.268 1.00 82.38 90 ASP A O 1
ATOM 705 N N . TYR A 1 91 ? -10.521 5.250 14.257 1.00 85.19 91 TYR A N 1
ATOM 706 C CA . TYR A 1 91 ? -10.176 4.810 12.910 1.00 85.19 91 TYR A CA 1
ATOM 707 C C . TYR A 1 91 ? -8.704 5.092 12.579 1.00 85.19 91 TYR A C 1
ATOM 709 O O . TYR A 1 91 ? -8.033 4.222 12.035 1.00 85.19 91 TYR A O 1
ATOM 717 N N . CYS A 1 92 ? -8.167 6.271 12.929 1.00 83.25 92 CYS A N 1
ATOM 718 C CA . CYS A 1 92 ? -6.748 6.569 12.676 1.00 83.25 92 CYS A CA 1
ATOM 719 C C . CYS A 1 92 ? -5.841 5.645 13.472 1.00 83.25 92 CYS A C 1
ATOM 721 O O . CYS A 1 92 ? -4.846 5.170 12.940 1.00 83.25 92 CYS A O 1
ATOM 723 N N . ARG A 1 93 ? -6.189 5.383 14.733 1.00 85.56 93 ARG A N 1
ATOM 724 C CA . ARG A 1 93 ? -5.405 4.495 15.588 1.00 85.56 93 ARG A CA 1
ATOM 725 C C . ARG A 1 93 ? -5.351 3.082 15.008 1.00 85.56 93 ARG A C 1
ATOM 727 O O . ARG A 1 93 ? -4.268 2.513 14.911 1.00 85.56 93 ARG A O 1
ATOM 734 N N . LEU A 1 94 ? -6.494 2.554 14.567 1.00 86.50 94 LEU A N 1
ATOM 735 C CA . LEU A 1 94 ? -6.572 1.243 13.921 1.00 86.50 94 LEU A CA 1
ATOM 736 C C . LEU A 1 94 ? -5.804 1.221 12.596 1.00 86.50 94 LEU A C 1
ATOM 738 O O . LEU A 1 94 ? -4.982 0.331 12.389 1.00 86.50 94 LEU A O 1
ATOM 742 N N . LEU A 1 95 ? -6.001 2.229 11.745 1.00 87.69 95 LEU A N 1
ATOM 743 C CA . LEU A 1 95 ? -5.317 2.341 10.460 1.00 87.69 95 LEU A CA 1
ATOM 744 C C . LEU A 1 95 ? -3.794 2.396 10.635 1.00 87.69 95 LEU A C 1
ATOM 746 O O . LEU A 1 95 ? -3.086 1.645 9.977 1.00 87.69 95 LEU A O 1
ATOM 750 N N . ILE A 1 96 ? -3.288 3.227 11.553 1.00 88.50 96 ILE A N 1
ATOM 751 C CA . ILE A 1 96 ? -1.852 3.328 11.857 1.00 88.50 96 ILE A CA 1
ATOM 752 C C . ILE A 1 96 ? -1.330 2.001 12.405 1.00 88.50 96 ILE A C 1
ATOM 754 O O . ILE A 1 96 ? -0.292 1.534 11.951 1.00 88.50 96 ILE A O 1
ATOM 758 N N . SER A 1 97 ? -2.050 1.366 13.338 1.00 86.44 97 SER A N 1
ATOM 759 C CA . SER A 1 97 ? -1.616 0.088 13.919 1.00 86.44 97 SER A CA 1
ATOM 760 C C . SER A 1 97 ? -1.464 -1.021 12.874 1.00 86.44 97 SER A C 1
ATOM 762 O O . SER A 1 97 ? -0.566 -1.851 12.991 1.00 86.44 97 SER A O 1
ATOM 764 N N . GLN A 1 98 ? -2.308 -1.014 11.837 1.00 85.44 98 GLN A N 1
ATOM 765 C CA . GLN A 1 98 ? -2.249 -1.986 10.747 1.00 85.44 98 GLN A CA 1
ATOM 766 C C . GLN A 1 98 ? -1.211 -1.606 9.690 1.00 85.44 98 GLN A C 1
ATOM 768 O O . GLN A 1 98 ? -0.474 -2.467 9.216 1.00 85.44 98 GLN A O 1
ATOM 773 N N . LEU A 1 99 ? -1.152 -0.327 9.312 1.00 88.00 99 LEU A N 1
ATOM 774 C CA . LEU A 1 99 ? -0.297 0.132 8.225 1.00 88.00 99 LEU A CA 1
ATOM 775 C C . LEU A 1 99 ? 1.153 0.340 8.635 1.00 88.00 99 LEU A C 1
ATOM 777 O O . LEU A 1 99 ? 1.995 0.174 7.769 1.00 88.00 99 LEU A O 1
ATOM 781 N N . ALA A 1 100 ? 1.477 0.690 9.882 1.00 86.69 100 ALA A N 1
ATOM 782 C CA . ALA A 1 100 ? 2.846 1.066 10.253 1.00 86.69 100 ALA A CA 1
ATOM 783 C C . ALA A 1 100 ? 3.914 0.049 9.808 1.00 86.69 100 ALA A C 1
ATOM 785 O O . ALA A 1 100 ? 4.830 0.458 9.095 1.00 86.69 100 ALA A O 1
ATOM 786 N N . PRO A 1 101 ? 3.772 -1.268 10.070 1.00 84.19 101 PRO A N 1
ATOM 787 C CA . PRO A 1 101 ? 4.793 -2.234 9.671 1.00 84.19 101 PRO A CA 1
ATOM 788 C C . PRO A 1 101 ? 5.019 -2.284 8.155 1.00 84.19 101 PRO A C 1
ATOM 790 O O . PRO A 1 101 ? 6.152 -2.360 7.699 1.00 84.19 101 PRO A O 1
ATOM 793 N N . VAL A 1 102 ? 3.950 -2.245 7.356 1.00 87.25 102 VAL A N 1
ATOM 794 C CA . VAL A 1 102 ? 4.032 -2.453 5.896 1.00 87.25 102 VAL A CA 1
ATOM 795 C C . VAL A 1 102 ? 4.203 -1.137 5.139 1.00 87.25 102 VAL A C 1
ATOM 797 O O . VAL A 1 102 ? 4.823 -1.097 4.080 1.00 87.25 102 VAL A O 1
ATOM 800 N N . GLY A 1 103 ? 3.676 -0.049 5.682 1.00 90.44 103 GLY A N 1
ATOM 801 C CA . GLY A 1 103 ? 3.793 1.297 5.147 1.00 90.44 103 GLY A CA 1
ATOM 802 C C . GLY A 1 103 ? 5.229 1.802 5.202 1.00 90.44 103 GLY A C 1
ATOM 803 O O . GLY A 1 103 ? 5.691 2.362 4.212 1.00 90.44 103 GLY A O 1
ATOM 804 N N . ASP A 1 104 ? 5.959 1.535 6.290 1.00 90.50 104 ASP A N 1
ATOM 805 C CA . ASP A 1 104 ? 7.390 1.850 6.366 1.00 90.50 104 ASP A CA 1
ATOM 806 C C . ASP A 1 104 ? 8.191 1.037 5.332 1.00 90.50 104 ASP A C 1
ATOM 808 O O . ASP A 1 104 ? 8.978 1.607 4.578 1.00 90.50 104 ASP A O 1
ATOM 812 N N . ILE A 1 105 ? 7.897 -0.262 5.180 1.00 90.75 105 ILE A N 1
ATOM 813 C CA . ILE A 1 105 ? 8.518 -1.113 4.148 1.00 90.75 105 ILE A CA 1
ATOM 814 C C . ILE A 1 105 ? 8.239 -0.579 2.735 1.00 90.75 105 ILE A C 1
ATOM 816 O O . ILE A 1 105 ? 9.142 -0.549 1.899 1.00 90.75 105 ILE A O 1
ATOM 820 N N . LEU A 1 106 ? 7.006 -0.145 2.452 1.00 92.44 106 LEU A N 1
ATOM 821 C CA . LEU A 1 106 ? 6.640 0.441 1.161 1.00 92.44 106 LEU A CA 1
ATOM 822 C C . LEU A 1 106 ? 7.401 1.747 0.900 1.00 92.44 106 LEU A C 1
ATOM 824 O O . LEU A 1 106 ? 7.923 1.940 -0.197 1.00 92.44 106 LEU A O 1
ATOM 828 N N . LEU A 1 107 ? 7.489 2.633 1.894 1.00 93.69 107 LEU A N 1
ATOM 829 C CA . LEU A 1 107 ? 8.229 3.891 1.780 1.00 93.69 107 LEU A CA 1
ATOM 830 C C . LEU A 1 107 ? 9.718 3.653 1.520 1.00 93.69 107 LEU A C 1
ATOM 832 O O . LEU A 1 107 ? 10.303 4.330 0.670 1.00 93.69 107 LEU A O 1
ATOM 836 N N . ASP A 1 108 ? 10.311 2.684 2.211 1.00 91.06 108 ASP A N 1
ATOM 837 C CA . ASP A 1 108 ? 11.707 2.298 2.025 1.00 91.06 108 ASP A CA 1
ATOM 838 C C . ASP A 1 108 ? 11.940 1.672 0.648 1.00 91.06 108 ASP A C 1
ATOM 840 O O . ASP A 1 108 ? 12.918 2.007 -0.024 1.00 91.06 108 ASP A O 1
ATOM 844 N N . ALA A 1 109 ? 11.028 0.811 0.186 1.00 90.00 109 ALA A N 1
ATOM 845 C CA . ALA A 1 109 ? 11.096 0.206 -1.142 1.00 90.00 109 ALA A CA 1
ATOM 846 C C . ALA A 1 109 ? 11.039 1.271 -2.248 1.00 90.00 109 ALA A C 1
ATOM 848 O O . ALA A 1 109 ? 11.870 1.258 -3.158 1.00 90.00 109 ALA A O 1
ATOM 849 N N . ILE A 1 110 ? 10.117 2.235 -2.139 1.00 91.56 110 ILE A N 1
ATOM 850 C CA . ILE A 1 110 ? 10.019 3.366 -3.071 1.00 91.56 110 ILE A CA 1
ATOM 851 C C . ILE A 1 110 ? 11.316 4.183 -3.052 1.00 91.56 110 ILE A C 1
ATOM 853 O O . ILE A 1 110 ? 11.903 4.436 -4.102 1.00 91.56 110 ILE A O 1
ATOM 857 N N . HIS A 1 111 ? 11.796 4.566 -1.868 1.00 90.06 111 HIS A N 1
ATOM 858 C CA . HIS A 1 111 ? 12.997 5.390 -1.728 1.00 90.06 111 HIS A CA 1
ATOM 859 C C . HIS A 1 111 ? 14.252 4.698 -2.281 1.00 90.06 111 HIS A C 1
ATOM 861 O O . HIS A 1 111 ? 15.056 5.327 -2.969 1.00 90.06 111 HIS A O 1
ATOM 867 N N . SER A 1 112 ? 14.406 3.397 -2.027 1.00 88.19 112 SER A N 1
ATOM 868 C CA . SER A 1 112 ? 15.507 2.596 -2.570 1.00 88.19 112 SER A CA 1
ATOM 869 C C . SER A 1 112 ? 15.479 2.569 -4.099 1.00 88.19 112 SER A C 1
ATOM 871 O O . SER A 1 112 ? 16.516 2.746 -4.736 1.00 88.19 112 SER A O 1
ATOM 873 N N . LYS A 1 113 ? 14.301 2.375 -4.702 1.00 87.12 113 LYS A N 1
ATOM 874 C CA . LYS A 1 113 ? 14.145 2.275 -6.162 1.00 87.12 113 LYS A CA 1
ATOM 875 C C . LYS A 1 113 ? 14.341 3.619 -6.870 1.00 87.12 113 LYS A C 1
ATOM 877 O O . LYS A 1 113 ? 14.933 3.643 -7.946 1.00 87.12 113 LYS A O 1
ATOM 882 N N . VAL A 1 114 ? 13.9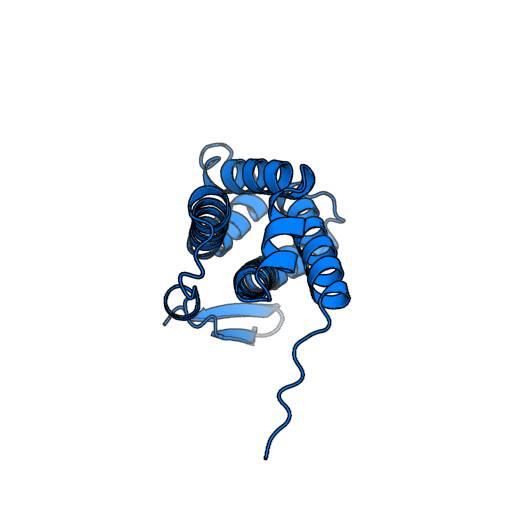14 4.723 -6.249 1.00 86.50 114 VAL A N 1
ATOM 883 C CA . VAL A 1 114 ? 14.149 6.088 -6.756 1.00 86.50 114 VAL A CA 1
ATOM 884 C C . VAL A 1 114 ? 15.641 6.428 -6.765 1.00 86.50 114 VAL A C 1
ATOM 886 O O . VAL A 1 114 ? 16.138 6.965 -7.749 1.00 86.50 114 VAL A O 1
ATOM 889 N N . ASN A 1 115 ? 16.370 6.110 -5.690 1.00 81.00 115 ASN A N 1
ATOM 890 C CA . ASN A 1 115 ? 17.751 6.576 -5.534 1.00 81.00 115 ASN A CA 1
ATOM 891 C C . ASN A 1 115 ? 18.813 5.658 -6.139 1.00 81.00 115 ASN A C 1
ATOM 893 O O . ASN A 1 115 ? 19.920 6.126 -6.395 1.00 81.00 115 ASN A O 1
ATOM 897 N N . HIS A 1 116 ? 18.564 4.351 -6.247 1.00 68.88 116 HIS A N 1
ATOM 898 C CA . HIS A 1 116 ? 19.623 3.390 -6.591 1.00 68.88 116 HIS A CA 1
ATOM 899 C C . HIS A 1 116 ? 19.397 2.684 -7.926 1.00 68.88 116 HIS A C 1
ATOM 901 O O . HIS A 1 116 ? 20.302 2.001 -8.385 1.00 68.88 116 HIS A O 1
ATOM 907 N N . GLY A 1 117 ? 18.226 2.823 -8.564 1.00 58.47 117 GLY A N 1
ATOM 908 C CA . GLY A 1 117 ? 17.930 2.178 -9.854 1.00 58.47 117 GLY A CA 1
ATOM 909 C C . GLY A 1 117 ? 18.020 0.641 -9.852 1.00 58.47 117 GLY A C 1
ATOM 910 O O . GLY A 1 117 ? 17.777 0.013 -10.878 1.00 58.47 117 GLY A O 1
ATOM 911 N N . GLU A 1 118 ? 18.350 0.026 -8.714 1.00 52.12 118 GLU A N 1
ATOM 912 C CA . GLU A 1 118 ? 18.609 -1.399 -8.577 1.00 52.12 118 GLU A CA 1
ATOM 913 C C . GLU A 1 118 ? 17.383 -2.164 -8.081 1.00 52.12 118 GLU A C 1
ATOM 915 O O . GLU A 1 118 ? 16.640 -1.752 -7.183 1.00 52.12 118 GLU A O 1
ATOM 920 N N . ALA A 1 119 ? 17.206 -3.348 -8.663 1.00 51.16 119 ALA A N 1
ATOM 921 C CA . ALA A 1 119 ? 16.235 -4.342 -8.252 1.00 51.16 119 ALA A CA 1
ATOM 922 C C . ALA A 1 119 ? 16.732 -5.103 -7.014 1.00 51.16 119 ALA A C 1
ATOM 924 O O . ALA A 1 119 ? 17.031 -6.293 -7.078 1.00 51.16 119 ALA A O 1
ATOM 925 N N . THR A 1 120 ? 16.794 -4.443 -5.859 1.00 49.75 120 THR A N 1
ATOM 926 C CA . THR A 1 120 ? 16.777 -5.183 -4.595 1.00 49.75 120 THR A CA 1
ATOM 927 C C . THR A 1 120 ? 15.416 -5.869 -4.495 1.00 49.75 120 THR A C 1
ATOM 929 O O . THR A 1 120 ? 14.385 -5.219 -4.340 1.00 49.75 120 THR A O 1
ATOM 932 N N . SER A 1 121 ? 15.409 -7.188 -4.705 1.00 51.41 121 SER A N 1
ATOM 933 C CA . SER A 1 121 ? 14.221 -8.042 -4.648 1.00 51.41 121 SER A CA 1
ATOM 934 C C . SER A 1 121 ? 13.525 -7.848 -3.300 1.00 51.41 121 SER A C 1
ATOM 936 O O . SER A 1 121 ? 14.001 -8.340 -2.276 1.00 51.41 121 SER A O 1
ATOM 938 N N . VAL A 1 122 ? 12.3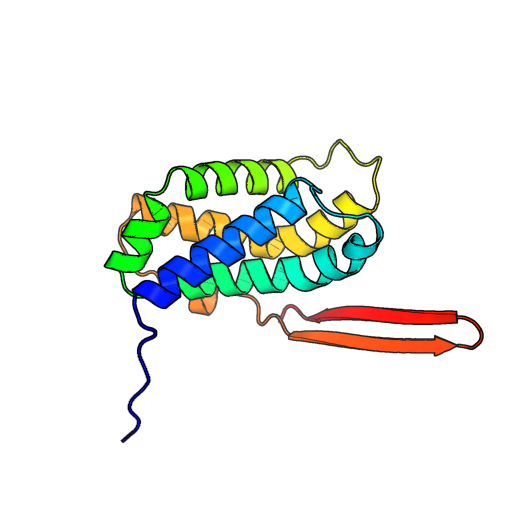85 -7.149 -3.290 1.00 55.94 122 VAL A N 1
ATOM 939 C CA . VAL A 1 122 ? 11.638 -6.833 -2.059 1.00 55.94 122 VAL A CA 1
ATOM 940 C C . VAL A 1 122 ? 10.970 -8.089 -1.471 1.00 55.94 122 VAL A C 1
ATOM 942 O O . VAL A 1 122 ? 10.468 -8.074 -0.348 1.00 55.94 122 VAL A O 1
ATOM 945 N N . LYS A 1 123 ? 11.041 -9.219 -2.189 1.00 51.09 123 LYS A N 1
ATOM 946 C CA . LYS A 1 123 ? 10.472 -10.528 -1.832 1.00 51.09 123 LYS A CA 1
ATOM 947 C C . LYS A 1 123 ? 10.830 -11.045 -0.435 1.00 51.09 123 LYS A C 1
ATOM 949 O O . LYS A 1 123 ? 10.041 -11.806 0.111 1.00 51.09 123 LYS A O 1
ATOM 954 N N . GLU A 1 124 ? 11.957 -10.640 0.151 1.00 50.28 124 GLU A N 1
ATOM 955 C CA . GLU A 1 124 ? 12.350 -11.056 1.512 1.00 50.28 124 GLU A CA 1
ATOM 956 C C . GLU A 1 124 ? 11.853 -10.118 2.623 1.00 50.28 124 GLU A C 1
ATOM 958 O O . GLU A 1 124 ? 11.893 -10.484 3.793 1.00 50.28 124 GLU A O 1
ATOM 963 N N . ARG A 1 125 ? 11.368 -8.914 2.285 1.00 52.69 125 ARG A N 1
ATOM 964 C CA . ARG A 1 125 ? 10.957 -7.901 3.275 1.00 52.69 125 ARG A CA 1
ATOM 965 C C . ARG A 1 125 ? 9.455 -7.804 3.484 1.00 52.69 125 ARG A C 1
ATOM 967 O O . ARG A 1 125 ? 9.028 -7.123 4.408 1.00 52.69 125 ARG A O 1
ATOM 974 N N . ILE A 1 126 ? 8.642 -8.443 2.646 1.00 52.31 126 ILE A N 1
ATOM 975 C CA . ILE A 1 126 ? 7.192 -8.451 2.847 1.00 52.31 126 ILE A CA 1
ATOM 976 C C . ILE A 1 126 ? 6.887 -9.530 3.894 1.00 52.31 126 ILE A C 1
ATOM 978 O O . ILE A 1 126 ? 7.049 -10.711 3.573 1.00 52.31 126 ILE A O 1
ATOM 982 N N . PRO A 1 127 ? 6.436 -9.182 5.117 1.00 54.34 127 PRO A N 1
ATOM 983 C CA . PRO A 1 127 ? 5.961 -10.195 6.051 1.00 54.34 127 PRO A CA 1
ATOM 984 C C . PRO A 1 127 ? 4.871 -11.003 5.352 1.00 54.34 127 PRO A C 1
ATOM 986 O O . PRO A 1 127 ? 4.062 -10.450 4.602 1.00 54.34 127 PRO A O 1
ATOM 989 N N . ASN A 1 128 ? 4.863 -12.320 5.549 1.00 51.25 128 ASN A N 1
ATOM 990 C CA . ASN A 1 128 ? 3.882 -13.196 4.917 1.00 51.25 128 ASN A CA 1
ATOM 991 C C . ASN A 1 128 ? 2.491 -12.847 5.467 1.00 51.25 128 ASN A C 1
ATOM 993 O O . ASN A 1 128 ? 2.060 -13.388 6.481 1.00 51.25 128 ASN A O 1
ATOM 997 N N . LEU A 1 129 ? 1.811 -11.894 4.824 1.00 53.97 129 LEU A N 1
ATOM 998 C CA . LEU A 1 129 ? 0.552 -11.306 5.269 1.00 53.97 129 LEU A CA 1
ATOM 999 C C . LEU A 1 129 ? -0.582 -12.308 5.063 1.00 53.97 129 LEU A C 1
ATOM 1001 O O . LEU A 1 129 ? -1.353 -12.236 4.105 1.00 53.97 129 LEU A O 1
ATOM 1005 N N . LYS A 1 130 ? -0.688 -13.274 5.975 1.00 55.38 130 LYS A N 1
ATOM 1006 C CA . LYS A 1 130 ? -1.851 -14.154 6.056 1.00 55.38 130 LYS A CA 1
ATOM 1007 C C . LYS A 1 130 ? -2.931 -13.427 6.838 1.00 55.38 130 LYS A C 1
ATOM 1009 O O . LYS A 1 130 ? -2.970 -13.475 8.064 1.00 55.38 130 LYS A O 1
ATOM 1014 N N . SER A 1 131 ? -3.810 -12.757 6.104 1.00 56.03 131 SER A N 1
ATOM 1015 C CA . SER A 1 131 ? -5.029 -12.179 6.663 1.00 56.03 131 SER A CA 1
ATOM 1016 C C . SER A 1 131 ? -6.128 -13.238 6.650 1.00 56.03 131 SER A C 1
ATOM 1018 O O . SER A 1 131 ? -6.434 -13.806 5.601 1.00 56.03 131 SER A O 1
ATOM 1020 N N . ARG A 1 132 ? -6.710 -13.539 7.811 1.00 59.47 132 ARG A N 1
ATOM 1021 C CA . ARG A 1 132 ? -7.872 -14.423 7.948 1.00 59.47 132 ARG A CA 1
ATOM 1022 C C . ARG A 1 132 ? -9.032 -13.615 8.502 1.00 59.47 132 ARG A C 1
ATOM 1024 O O . ARG A 1 132 ? -8.929 -13.044 9.583 1.00 59.47 132 ARG A O 1
ATOM 1031 N N . LEU A 1 133 ? -10.142 -13.599 7.776 1.00 57.12 133 LEU A N 1
ATOM 1032 C CA . LEU A 1 133 ? -11.408 -13.116 8.307 1.00 57.12 133 LEU A CA 1
ATOM 1033 C C . LEU A 1 133 ? -11.993 -14.230 9.181 1.00 57.12 133 LEU A C 1
ATOM 1035 O O . LEU A 1 133 ? -12.276 -15.326 8.695 1.00 57.12 133 LEU A O 1
ATOM 1039 N N . VAL A 1 134 ? -12.111 -13.979 10.479 1.00 68.94 134 VAL A N 1
ATOM 1040 C CA . VAL A 1 134 ? -12.651 -14.925 11.452 1.00 68.94 134 VAL A CA 1
ATOM 1041 C C . VAL A 1 134 ? -14.022 -14.435 11.880 1.00 68.94 134 VAL A C 1
ATOM 1043 O O . VAL A 1 134 ? -14.185 -13.329 12.391 1.00 68.94 134 VAL A O 1
ATOM 1046 N N . TYR A 1 135 ? -15.021 -15.280 11.664 1.00 61.88 135 TYR A N 1
ATOM 1047 C CA . TYR A 1 135 ? -16.370 -15.043 12.143 1.00 61.88 135 TYR A CA 1
ATOM 1048 C C . TYR A 1 135 ? -16.464 -15.474 13.608 1.00 61.88 135 TYR A C 1
ATOM 1050 O O . TYR A 1 135 ? -16.281 -16.651 13.922 1.00 61.88 135 TYR A O 1
ATOM 1058 N N . HIS A 1 136 ? -16.724 -14.528 14.508 1.00 57.28 136 HIS A N 1
ATOM 1059 C CA . HIS A 1 136 ? -16.897 -14.793 15.931 1.00 57.28 136 HIS A CA 1
ATOM 1060 C C . HIS A 1 136 ? -18.266 -14.288 16.389 1.00 57.28 136 HIS A C 1
ATOM 1062 O O . HIS A 1 136 ? -18.501 -13.086 16.469 1.00 57.28 136 HIS A O 1
ATOM 1068 N N . GLY A 1 137 ? -19.182 -15.209 16.689 1.00 52.44 137 GLY A N 1
ATOM 1069 C CA . GLY A 1 137 ? -20.534 -14.875 17.130 1.00 52.44 137 GLY A CA 1
ATOM 1070 C C . GLY A 1 137 ? -20.897 -15.538 18.452 1.00 52.44 137 GLY A C 1
ATOM 1071 O O . GLY A 1 137 ? -20.790 -16.757 18.585 1.00 52.44 137 GLY A O 1
ATOM 1072 N N . ARG A 1 138 ? -21.401 -14.739 19.397 1.00 54.38 138 ARG A N 1
ATOM 1073 C CA . ARG A 1 138 ? -22.249 -15.203 20.502 1.00 54.38 138 ARG A CA 1
ATOM 1074 C C . ARG A 1 138 ? -23.507 -14.348 20.473 1.00 54.38 138 ARG A C 1
ATOM 1076 O O . ARG A 1 138 ? -23.433 -13.137 20.658 1.00 54.38 138 ARG A O 1
ATOM 1083 N N . TYR A 1 139 ? -24.642 -14.986 20.202 1.00 44.97 139 TYR A N 1
ATOM 1084 C CA . TYR A 1 139 ? -25.936 -14.318 20.082 1.00 44.97 139 TYR A CA 1
ATOM 1085 C C . TYR A 1 139 ? -26.179 -13.345 21.257 1.00 44.97 139 TYR A C 1
ATOM 1087 O O . TYR A 1 139 ? -25.944 -13.744 22.401 1.00 44.97 139 TYR A O 1
ATOM 1095 N N . PRO A 1 140 ? -26.637 -12.098 21.015 1.00 53.31 140 PRO A N 1
ATOM 1096 C CA . PRO A 1 140 ? -27.094 -11.529 19.739 1.00 53.31 140 PRO A CA 1
ATOM 1097 C C . PRO A 1 140 ? -26.002 -10.803 18.926 1.00 53.31 140 PRO A C 1
ATOM 1099 O O . PRO A 1 140 ? -26.310 -10.196 17.904 1.00 53.31 140 PRO A O 1
ATOM 1102 N N . HIS A 1 141 ? -24.736 -10.839 19.355 1.00 50.47 141 HIS A N 1
ATOM 1103 C CA . HIS A 1 141 ? -23.658 -10.069 18.734 1.00 50.47 141 HIS A CA 1
ATOM 1104 C C . HIS A 1 141 ? -22.777 -10.942 17.832 1.00 50.47 141 HIS A C 1
ATOM 1106 O O . HIS A 1 141 ? -22.221 -11.963 18.250 1.00 50.47 141 HIS A O 1
ATOM 1112 N N . TYR A 1 142 ? -22.630 -10.509 16.581 1.00 54.28 142 TYR A N 1
ATOM 1113 C CA . TYR A 1 142 ? -21.757 -11.128 15.5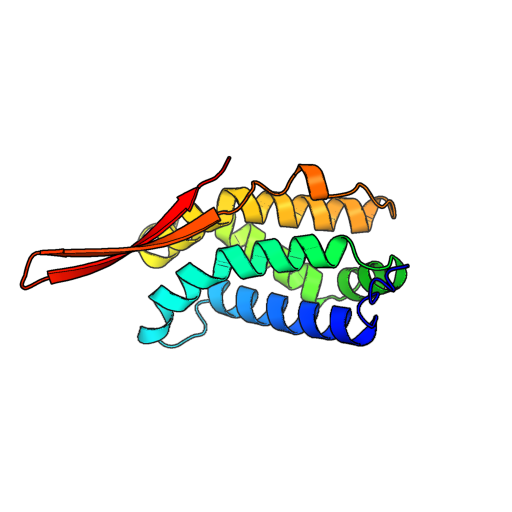91 1.00 54.28 142 TYR A CA 1
ATOM 1114 C C . TYR A 1 142 ? -20.627 -10.163 15.260 1.00 54.28 142 TYR A C 1
ATOM 1116 O O . TYR A 1 142 ? -20.874 -9.050 14.804 1.00 54.28 142 TYR A O 1
ATOM 1124 N N . ASN A 1 143 ? -19.392 -10.599 15.484 1.00 61.22 143 ASN A N 1
ATOM 1125 C CA . ASN A 1 143 ? -18.196 -9.826 15.200 1.00 61.22 143 ASN A CA 1
ATOM 1126 C C . ASN A 1 143 ? -17.429 -10.499 14.060 1.00 61.22 143 ASN A C 1
ATOM 1128 O O . ASN A 1 143 ? -17.080 -11.681 14.127 1.00 61.22 143 ASN A O 1
ATOM 1132 N N . LEU A 1 144 ? -17.143 -9.735 13.011 1.00 60.22 144 LEU A N 1
ATOM 1133 C CA . LEU A 1 144 ? -16.157 -10.110 12.005 1.00 60.22 144 LEU A CA 1
ATOM 1134 C C . LEU A 1 144 ? -14.804 -9.592 12.478 1.00 60.22 144 LEU A C 1
ATOM 1136 O O . LEU A 1 144 ? -14.582 -8.386 12.547 1.00 60.22 144 LEU A O 1
ATOM 1140 N N . VAL A 1 145 ? -13.914 -10.511 12.840 1.00 63.78 145 VAL A N 1
ATOM 1141 C CA . VAL A 1 145 ? -12.575 -10.186 13.324 1.00 63.78 145 VAL A CA 1
ATOM 1142 C C . VAL A 1 145 ? -11.587 -10.474 12.210 1.00 63.78 145 VAL A C 1
ATOM 1144 O O . VAL A 1 145 ? -11.431 -11.613 11.773 1.00 63.78 145 VAL A O 1
ATOM 1147 N N . LEU A 1 146 ? -10.907 -9.438 11.741 1.00 58.28 146 LEU A N 1
ATOM 1148 C CA . LEU A 1 146 ? -9.792 -9.592 10.824 1.00 58.28 146 LEU A CA 1
ATOM 1149 C C . LEU A 1 146 ? -8.525 -9.897 11.625 1.00 58.28 146 LEU A C 1
ATOM 1151 O O . LEU A 1 146 ? -8.101 -9.093 12.451 1.00 58.28 146 LEU A O 1
ATOM 1155 N N . VAL A 1 147 ? -7.930 -11.061 11.385 1.00 63.09 147 VAL A N 1
ATOM 1156 C CA . VAL A 1 147 ? -6.687 -11.487 12.031 1.00 63.09 147 VAL 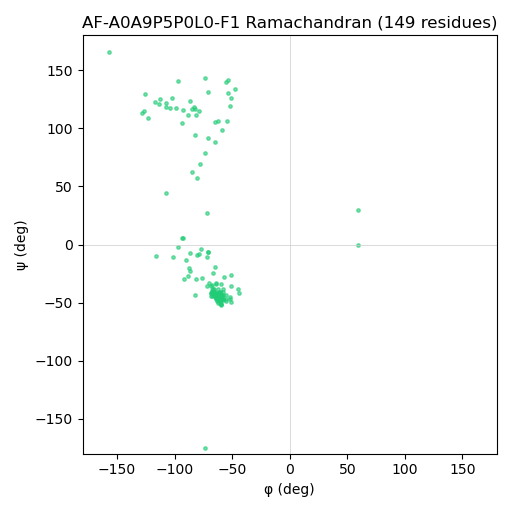A CA 1
ATOM 1157 C C . VAL A 1 147 ? -5.566 -11.425 11.005 1.00 63.09 147 VAL A C 1
ATOM 1159 O O . VAL A 1 147 ? -5.609 -12.130 9.996 1.00 63.09 147 VAL A O 1
ATOM 1162 N N . HIS A 1 148 ? -4.558 -10.597 11.265 1.00 56.84 148 HIS A N 1
ATOM 1163 C CA . HIS A 1 148 ? -3.335 -10.549 10.472 1.00 56.84 148 HIS A CA 1
ATOM 1164 C C . HIS A 1 148 ? -2.247 -11.354 11.177 1.00 56.84 148 HIS A C 1
ATOM 1166 O O . HIS A 1 148 ? -1.837 -11.004 12.280 1.00 56.84 148 HIS A O 1
ATOM 1172 N N . ASN A 1 149 ? -1.764 -12.418 10.538 1.00 51.03 149 ASN A N 1
ATOM 1173 C CA . ASN A 1 149 ? -0.559 -13.103 10.986 1.00 51.03 149 ASN A CA 1
ATOM 1174 C C . ASN A 1 149 ? 0.638 -12.509 10.244 1.00 51.03 149 ASN A C 1
ATOM 1176 O O . ASN A 1 149 ? 0.735 -12.646 9.026 1.00 51.03 149 ASN A O 1
ATOM 1180 N N . THR A 1 150 ? 1.543 -11.877 10.982 1.00 45.06 150 THR A N 1
ATOM 1181 C CA . THR A 1 150 ? 2.891 -11.540 10.518 1.00 45.06 150 THR A CA 1
ATOM 1182 C C . THR A 1 150 ? 3.811 -12.681 10.947 1.00 45.06 150 THR A C 1
ATOM 1184 O O . THR A 1 150 ? 4.058 -12.847 12.140 1.00 45.06 150 THR A O 1
ATOM 1187 N N . SER A 1 151 ? 4.214 -13.535 10.002 1.00 46.62 151 SER A N 1
ATOM 1188 C CA . SER A 1 151 ? 5.262 -14.553 10.209 1.00 46.62 151 SER A CA 1
ATOM 1189 C C . SER A 1 151 ? 6.610 -14.005 9.783 1.00 46.62 151 SER A C 1
ATOM 1191 O O . SER A 1 151 ? 6.615 -13.316 8.734 1.00 46.62 151 SER A O 1
#